Protein AF-A0A2G6CU91-F1 (afdb_monomer_lite)

Secondary structure (DSSP, 8-state):
---HHHHHHHHHHHHTS--SEEEEETTEEEEE--TT-TTSPPEEEEEETTEEEE-HHHHHHHEEE-TTS-EEES---STTGGGGTTEEE-TT--EEE----

Foldseek 3Di:
DDDVVNVVVVVVVPVVADFPDWDDDDQKIKGHHDLVPQLDDIWIWGQDPVGIDTPVVVCVQFWDADPVSGIFGPDDPDPHCVVAPQWDADPNRRIDGPPPD

Structure (mmCIF, N/CA/C/O backbone):
data_AF-A0A2G6CU91-F1
#
_entry.id   AF-A0A2G6CU91-F1
#
loop_
_atom_site.group_PDB
_atom_site.id
_atom_site.type_symbol
_atom_site.label_atom_id
_atom_site.label_alt_id
_atom_site.label_comp_id
_atom_site.label_asym_id
_atom_site.label_entity_id
_atom_site.label_seq_id
_atom_site.pdbx_PDB_ins_code
_atom_site.Cartn_x
_atom_site.Cartn_y
_atom_site.Cartn_z
_atom_site.occupancy
_atom_site.B_iso_or_equiv
_atom_site.auth_seq_id
_atom_site.auth_comp_id
_atom_site.auth_asym_id
_atom_site.auth_atom_id
_atom_site.pdbx_PDB_model_num
ATOM 1 N N . VAL A 1 1 ? 0.682 -2.119 20.650 1.00 52.12 1 VAL A N 1
ATOM 2 C CA . VAL A 1 1 ? -0.183 -0.920 20.686 1.00 52.12 1 VAL A CA 1
ATOM 3 C C . VAL A 1 1 ? 0.416 0.073 19.716 1.00 52.12 1 VAL A C 1
ATOM 5 O O . VAL A 1 1 ? 1.605 0.334 19.832 1.00 52.12 1 VAL A O 1
ATOM 8 N N . VAL A 1 2 ? -0.359 0.509 18.725 1.00 50.38 2 VAL A N 1
ATOM 9 C CA . VAL A 1 2 ? 0.021 1.611 17.831 1.00 50.38 2 VAL A CA 1
ATOM 10 C C . VAL A 1 2 ? -0.147 2.891 18.634 1.00 50.38 2 VAL A C 1
ATOM 12 O O . VAL A 1 2 ? -1.190 3.064 19.261 1.00 50.38 2 VAL A O 1
ATOM 15 N N . THR A 1 3 ? 0.875 3.735 18.683 1.00 67.88 3 THR A N 1
ATOM 16 C CA . THR A 1 3 ? 0.797 5.019 19.390 1.00 67.88 3 THR A CA 1
ATOM 17 C C . THR A 1 3 ? 0.411 6.134 18.424 1.00 67.88 3 THR A C 1
ATOM 19 O O . THR A 1 3 ? 0.745 6.069 17.241 1.00 67.88 3 THR A O 1
ATOM 22 N N . ASP A 1 4 ? -0.237 7.184 18.925 1.00 70.56 4 ASP A N 1
ATOM 23 C CA . ASP A 1 4 ? -0.605 8.367 18.129 1.00 70.56 4 ASP A CA 1
ATOM 24 C C . ASP A 1 4 ? 0.615 8.957 17.393 1.00 70.56 4 ASP A C 1
ATOM 26 O O . ASP A 1 4 ? 0.537 9.344 16.233 1.00 70.56 4 ASP A O 1
ATOM 30 N N . ALA A 1 5 ? 1.801 8.888 18.009 1.00 63.62 5 ALA A N 1
ATOM 31 C CA . ALA A 1 5 ? 3.062 9.307 17.396 1.00 63.62 5 ALA A CA 1
ATOM 32 C C . ALA A 1 5 ? 3.478 8.471 16.165 1.00 63.62 5 ALA A C 1
ATOM 34 O O . ALA A 1 5 ? 4.148 8.987 15.269 1.00 63.62 5 ALA A O 1
ATOM 35 N N . GLN A 1 6 ? 3.115 7.182 16.102 1.00 61.72 6 GLN A N 1
ATOM 36 C CA . GLN A 1 6 ? 3.327 6.370 14.898 1.00 61.72 6 GLN A CA 1
ATOM 37 C C . GLN A 1 6 ? 2.360 6.783 13.785 1.00 61.72 6 GLN A C 1
ATOM 39 O O . GLN A 1 6 ? 2.774 6.834 12.630 1.00 61.72 6 GLN A O 1
ATOM 44 N N . GLN A 1 7 ? 1.115 7.139 14.123 1.00 64.81 7 GLN A N 1
ATOM 45 C CA . GLN A 1 7 ? 0.142 7.635 13.146 1.00 64.81 7 GLN A CA 1
ATOM 46 C C . GLN A 1 7 ? 0.525 9.012 12.587 1.00 64.81 7 GLN A C 1
ATOM 48 O O . GLN A 1 7 ? 0.477 9.197 11.374 1.00 64.81 7 GLN A O 1
ATOM 53 N N . ASP A 1 8 ? 0.982 9.942 13.429 1.00 67.81 8 ASP A N 1
ATOM 54 C CA . ASP A 1 8 ? 1.403 11.285 12.999 1.00 67.81 8 ASP A CA 1
ATOM 55 C C . ASP A 1 8 ? 2.614 11.257 12.058 1.00 67.81 8 ASP A C 1
ATOM 57 O O . ASP A 1 8 ? 2.693 12.028 11.098 1.00 67.81 8 ASP A O 1
ATOM 61 N N . ASN A 1 9 ? 3.572 10.361 12.305 1.00 64.88 9 ASN A N 1
ATOM 62 C CA . ASN A 1 9 ? 4.727 10.211 11.422 1.00 64.88 9 ASN A CA 1
ATOM 63 C C . ASN A 1 9 ? 4.326 9.664 10.045 1.00 64.88 9 ASN A C 1
ATOM 65 O O . ASN A 1 9 ? 4.837 10.145 9.034 1.00 64.88 9 ASN A O 1
ATOM 69 N N . GLU A 1 10 ? 3.385 8.718 9.992 1.00 62.72 10 GLU A N 1
ATOM 70 C CA . GLU A 1 10 ? 2.861 8.202 8.723 1.00 62.72 10 GLU A CA 1
ATOM 71 C C . GLU A 1 10 ? 2.013 9.247 7.993 1.00 62.72 10 GLU A C 1
ATOM 73 O O . GLU A 1 10 ? 2.143 9.397 6.778 1.00 62.72 10 GLU A O 1
ATOM 78 N N . LEU A 1 11 ? 1.222 10.044 8.722 1.00 64.38 11 LEU A N 1
ATOM 79 C CA . LEU A 1 11 ? 0.468 11.162 8.153 1.00 64.38 11 LEU A CA 1
ATOM 80 C C . LEU A 1 11 ? 1.402 12.185 7.494 1.00 64.38 11 LEU A C 1
ATOM 82 O O . LEU A 1 11 ? 1.173 12.575 6.352 1.00 64.38 11 LEU A O 1
ATOM 86 N N . ARG A 1 12 ? 2.510 12.547 8.153 1.00 61.41 12 ARG A N 1
ATOM 87 C CA . ARG A 1 12 ? 3.532 13.432 7.567 1.00 61.41 12 ARG A CA 1
ATOM 88 C C . ARG A 1 12 ? 4.183 12.843 6.319 1.00 61.41 12 ARG A C 1
ATOM 90 O O . ARG A 1 12 ? 4.567 13.590 5.422 1.00 61.41 12 ARG A O 1
ATOM 97 N N . ASP A 1 13 ? 4.358 11.528 6.249 1.00 62.47 13 ASP A N 1
ATOM 98 C CA . ASP A 1 13 ? 4.921 10.874 5.064 1.00 62.47 13 ASP A CA 1
ATOM 99 C C . ASP A 1 13 ? 3.914 10.776 3.909 1.00 62.47 13 ASP A C 1
ATOM 101 O O . ASP A 1 13 ? 4.322 10.895 2.746 1.00 62.47 13 ASP A O 1
ATOM 105 N N . ILE A 1 14 ? 2.616 10.675 4.221 1.00 60.84 14 ILE A N 1
ATOM 106 C CA . ILE A 1 14 ? 1.525 10.866 3.257 1.00 60.84 14 ILE A CA 1
ATOM 107 C C . ILE A 1 14 ? 1.527 12.297 2.726 1.00 60.84 14 ILE A C 1
ATOM 109 O O . ILE A 1 14 ? 1.558 12.483 1.516 1.00 60.84 14 ILE A O 1
ATOM 113 N N . GLU A 1 15 ? 1.572 13.310 3.591 1.00 61.94 15 GLU A N 1
ATOM 114 C CA . GLU A 1 15 ? 1.562 14.722 3.178 1.00 61.94 15 GLU A CA 1
ATOM 115 C C . GLU A 1 15 ? 2.756 15.103 2.288 1.00 61.94 15 GLU A C 1
ATOM 117 O O . GLU A 1 15 ? 2.661 16.002 1.454 1.00 61.94 15 GLU A O 1
ATOM 122 N N . LYS A 1 16 ? 3.887 14.398 2.412 1.00 65.94 16 LYS A N 1
ATOM 123 C CA . LYS A 1 16 ? 5.074 14.628 1.575 1.00 65.94 16 LYS A CA 1
ATOM 124 C C . LYS A 1 16 ? 4.933 14.113 0.142 1.00 65.94 16 LYS A C 1
ATOM 126 O O . LYS A 1 16 ? 5.857 14.341 -0.640 1.00 65.94 16 LYS A O 1
ATOM 131 N N . GLY A 1 17 ? 3.905 13.339 -0.203 1.00 68.19 17 GLY A N 1
ATOM 132 C CA . GLY A 1 17 ? 3.753 12.723 -1.526 1.00 68.19 17 GLY A CA 1
ATOM 133 C C . GLY A 1 17 ? 2.325 12.799 -2.042 1.00 68.19 17 GLY A C 1
ATOM 134 O O . GLY A 1 17 ? 1.381 12.807 -1.270 1.00 68.19 17 GLY A O 1
ATOM 135 N N . VAL A 1 18 ? 2.145 12.826 -3.361 1.00 80.50 18 VAL A N 1
ATOM 136 C CA . VAL A 1 18 ? 0.803 12.754 -3.954 1.00 80.50 18 VAL A CA 1
ATOM 137 C C . VAL A 1 18 ? 0.482 11.282 -4.224 1.00 80.50 18 VAL A C 1
ATOM 139 O O . VAL A 1 18 ? 1.189 10.657 -5.022 1.00 80.50 18 VAL A O 1
ATOM 142 N N . PRO A 1 19 ? -0.538 10.690 -3.573 1.00 88.00 19 PRO A N 1
ATOM 143 C CA . PRO A 1 19 ? -0.962 9.335 -3.897 1.00 88.00 19 PRO A CA 1
ATOM 144 C C . PRO A 1 19 ? -1.358 9.229 -5.371 1.00 88.00 19 PRO A C 1
ATOM 146 O O . PRO A 1 19 ? -2.059 10.091 -5.895 1.00 88.00 19 PRO A O 1
ATOM 149 N N . GLU A 1 20 ? -0.947 8.151 -6.040 1.00 89.56 20 GLU A N 1
ATOM 150 C CA . GLU A 1 20 ? -1.401 7.870 -7.407 1.00 89.56 20 GLU A CA 1
ATOM 151 C C . GLU A 1 20 ? -2.849 7.376 -7.385 1.00 89.56 20 GLU A C 1
ATOM 153 O O . GLU A 1 20 ? -3.657 7.784 -8.218 1.00 89.56 20 GLU A O 1
ATOM 158 N N . LYS A 1 21 ? -3.186 6.500 -6.428 1.00 92.25 21 LYS A N 1
ATOM 159 C CA . LYS A 1 21 ? -4.551 6.004 -6.228 1.00 92.25 21 LYS A CA 1
ATOM 160 C C . LYS A 1 21 ? -4.863 5.762 -4.755 1.00 92.25 21 LYS A C 1
ATOM 162 O O . LYS A 1 21 ? -4.016 5.289 -3.996 1.00 92.25 21 LYS A O 1
ATOM 167 N N . ILE A 1 22 ? -6.122 6.017 -4.408 1.00 94.62 22 ILE A N 1
ATOM 168 C CA . ILE A 1 22 ? -6.774 5.565 -3.178 1.00 94.62 22 ILE A CA 1
ATOM 169 C C . ILE A 1 22 ? -7.893 4.621 -3.610 1.00 94.62 22 ILE A C 1
ATOM 171 O O . ILE A 1 22 ? -8.765 5.014 -4.383 1.00 94.62 22 ILE A O 1
ATOM 175 N N . ILE A 1 23 ? -7.837 3.367 -3.172 1.00 96.69 23 ILE A N 1
ATOM 176 C CA . ILE A 1 23 ? -8.760 2.311 -3.601 1.00 96.69 23 ILE A CA 1
ATOM 177 C C . ILE A 1 23 ? -9.420 1.748 -2.350 1.00 96.69 23 ILE A C 1
ATOM 179 O O . ILE A 1 23 ? -8.719 1.379 -1.411 1.00 96.69 23 ILE A O 1
ATOM 183 N N . ILE A 1 24 ? -10.750 1.695 -2.334 1.00 97.00 24 ILE A N 1
ATOM 184 C CA . ILE A 1 24 ? -11.548 1.230 -1.195 1.00 97.00 24 ILE A CA 1
ATOM 185 C C . ILE A 1 24 ? -12.356 0.010 -1.632 1.00 97.00 24 ILE A C 1
ATOM 187 O O . ILE A 1 24 ? -13.044 0.062 -2.649 1.00 97.00 24 ILE A O 1
ATOM 191 N N . GLU A 1 25 ? -12.297 -1.061 -0.845 1.00 96.75 25 GLU A N 1
ATOM 192 C CA . GLU A 1 25 ? -13.102 -2.268 -1.021 1.00 96.75 25 GLU A CA 1
ATOM 193 C C . GLU A 1 25 ? -13.669 -2.705 0.337 1.00 96.75 25 GLU A C 1
ATOM 195 O O . GLU A 1 25 ? -12.949 -3.158 1.230 1.00 96.75 25 GLU A O 1
ATOM 200 N N . GLY A 1 26 ? -14.981 -2.519 0.513 1.00 95.06 26 GLY A N 1
ATOM 201 C CA . GLY A 1 26 ? -15.669 -2.788 1.777 1.00 95.06 26 GLY A CA 1
ATOM 202 C C . GLY A 1 26 ? -15.079 -1.983 2.939 1.00 95.06 26 GLY A C 1
ATOM 203 O O . GLY A 1 26 ? -15.104 -0.753 2.941 1.00 95.06 26 GLY A O 1
ATOM 204 N N . GLU A 1 27 ? -14.546 -2.689 3.933 1.00 96.44 27 GLU A N 1
ATOM 205 C CA . GLU A 1 27 ? -13.924 -2.106 5.129 1.00 96.44 27 GLU A CA 1
ATOM 206 C C . GLU A 1 27 ? -12.401 -1.956 5.008 1.00 96.44 27 GLU A C 1
ATOM 208 O O . GLU A 1 27 ? -11.723 -1.757 6.013 1.00 96.44 27 GLU A O 1
ATOM 213 N N . ARG A 1 28 ? -11.836 -2.067 3.801 1.00 97.75 28 ARG A N 1
ATOM 214 C CA . ARG A 1 28 ? -10.393 -1.952 3.557 1.00 97.75 28 ARG A CA 1
ATOM 215 C C . ARG A 1 28 ? -10.091 -0.878 2.528 1.00 97.75 28 ARG A C 1
ATOM 217 O O . ARG A 1 28 ? -10.857 -0.667 1.592 1.00 97.75 28 ARG A O 1
ATOM 224 N N . ALA A 1 29 ? -8.946 -0.227 2.681 1.00 97.69 29 ALA A N 1
ATOM 225 C CA . ALA A 1 29 ? -8.442 0.731 1.716 1.00 97.69 29 ALA A CA 1
ATOM 226 C C . ALA A 1 29 ? -6.936 0.581 1.499 1.00 97.69 29 ALA A C 1
ATOM 228 O O . ALA A 1 29 ? -6.192 0.165 2.389 1.00 97.69 29 ALA A O 1
ATOM 229 N N . VAL A 1 30 ? -6.500 0.945 0.297 1.00 97.38 30 VAL A N 1
ATOM 230 C CA . VAL A 1 30 ? -5.096 1.029 -0.098 1.00 97.38 30 VAL A CA 1
ATOM 231 C C . VAL A 1 30 ? -4.831 2.430 -0.621 1.00 97.38 30 VAL A C 1
ATOM 233 O O . VAL A 1 30 ? -5.471 2.870 -1.577 1.00 97.38 30 VAL A O 1
ATOM 236 N N . ILE A 1 31 ? -3.857 3.111 -0.027 1.00 95.31 31 ILE A N 1
ATOM 237 C CA . ILE A 1 31 ? -3.266 4.330 -0.581 1.00 95.31 31 ILE A CA 1
ATOM 238 C C . ILE A 1 31 ? -1.939 3.916 -1.196 1.00 95.31 31 ILE A C 1
ATOM 240 O O . ILE A 1 31 ? -1.069 3.399 -0.496 1.00 95.31 31 ILE A O 1
ATOM 244 N N . ARG A 1 32 ? -1.762 4.120 -2.500 1.00 94.19 32 ARG A N 1
ATOM 245 C CA . ARG A 1 32 ? -0.506 3.782 -3.176 1.00 94.19 32 ARG A CA 1
ATOM 246 C C . ARG A 1 32 ? 0.024 4.930 -4.016 1.00 94.19 32 ARG A C 1
ATOM 248 O O . ARG A 1 32 ? -0.730 5.681 -4.633 1.00 94.19 32 ARG A O 1
ATOM 255 N N . TYR A 1 33 ? 1.344 5.023 -4.048 1.00 93.06 33 TYR A N 1
ATOM 256 C CA . TYR A 1 33 ? 2.100 5.993 -4.833 1.00 93.06 33 TYR A CA 1
ATOM 257 C C . TYR A 1 33 ? 2.393 5.450 -6.224 1.00 93.06 33 TYR A C 1
ATOM 259 O O . TYR A 1 33 ? 2.114 4.284 -6.517 1.00 93.06 33 TYR A O 1
ATOM 267 N N . SER A 1 34 ? 2.955 6.291 -7.092 1.00 91.75 34 SER A N 1
ATOM 268 C CA . SER A 1 34 ? 3.293 5.842 -8.436 1.00 91.75 34 SER A CA 1
ATOM 269 C C . SER A 1 34 ? 4.286 4.687 -8.394 1.00 91.75 34 SER A C 1
ATOM 271 O O . SER A 1 34 ? 5.241 4.695 -7.620 1.00 91.75 34 SER A O 1
ATOM 273 N N . VAL A 1 35 ? 4.124 3.716 -9.293 1.00 91.50 35 VAL A N 1
ATOM 274 C CA . VAL A 1 35 ? 5.051 2.577 -9.419 1.00 91.50 35 VAL A CA 1
ATOM 275 C C . VAL A 1 35 ? 6.496 3.003 -9.725 1.00 91.50 35 VAL A C 1
ATOM 277 O O . VAL A 1 35 ? 7.446 2.243 -9.510 1.00 91.50 35 VAL A O 1
ATOM 280 N N . LYS A 1 36 ? 6.670 4.232 -10.232 1.00 89.56 36 LYS A N 1
ATOM 281 C CA . LYS A 1 36 ? 7.969 4.875 -10.463 1.00 89.56 36 LYS A CA 1
ATOM 282 C C . LYS A 1 36 ? 8.633 5.321 -9.150 1.00 89.56 36 LYS A C 1
ATOM 284 O O . LYS A 1 36 ? 9.858 5.304 -9.053 1.00 89.56 36 LYS A O 1
ATOM 289 N N . GLU A 1 37 ? 7.847 5.632 -8.121 1.00 87.94 37 GLU A N 1
ATOM 290 C CA . GLU A 1 37 ? 8.288 6.090 -6.799 1.00 87.94 37 GLU A CA 1
ATOM 291 C C . GLU A 1 37 ? 8.403 4.929 -5.805 1.00 87.94 37 GLU A C 1
ATOM 293 O O . GLU A 1 37 ? 7.728 4.851 -4.781 1.00 87.94 37 GLU A O 1
ATOM 298 N N . ARG A 1 38 ? 9.322 4.003 -6.087 1.00 90.19 38 ARG A N 1
ATOM 299 C CA . ARG A 1 38 ? 9.520 2.803 -5.252 1.00 90.19 38 ARG A CA 1
ATOM 300 C C . ARG A 1 38 ? 10.072 3.078 -3.852 1.00 90.19 38 ARG A C 1
ATOM 302 O O . ARG A 1 38 ? 10.265 2.131 -3.102 1.00 90.19 38 ARG A O 1
ATOM 309 N N . THR A 1 39 ? 10.361 4.327 -3.501 1.00 91.00 39 THR A N 1
ATOM 310 C CA . THR A 1 39 ? 10.778 4.722 -2.149 1.00 91.00 39 THR A CA 1
ATOM 311 C C . THR A 1 39 ? 9.603 4.953 -1.204 1.00 91.00 39 THR A C 1
ATOM 313 O O . THR A 1 39 ? 9.815 5.011 0.003 1.00 91.00 39 THR A O 1
ATOM 316 N N . ARG A 1 40 ? 8.373 5.041 -1.728 1.00 90.75 40 ARG A N 1
ATOM 317 C CA . ARG A 1 40 ? 7.153 5.222 -0.937 1.00 90.75 40 ARG A CA 1
ATOM 318 C C . ARG A 1 40 ? 6.312 3.956 -0.969 1.00 90.75 40 ARG A C 1
ATOM 320 O O . ARG A 1 40 ? 5.732 3.614 -2.002 1.00 90.75 40 ARG A O 1
ATOM 327 N N . ALA A 1 41 ? 6.289 3.246 0.152 1.00 94.19 41 ALA A N 1
ATOM 328 C CA . ALA A 1 41 ? 5.440 2.078 0.329 1.00 94.19 41 ALA A CA 1
ATOM 329 C C . ALA A 1 41 ? 3.949 2.462 0.299 1.00 94.19 41 ALA A C 1
ATOM 331 O O . ALA A 1 41 ? 3.602 3.604 0.609 1.00 94.19 41 ALA A O 1
ATOM 332 N N . PRO A 1 42 ? 3.058 1.538 -0.091 1.00 95.69 42 PRO A N 1
ATOM 333 C CA . PRO A 1 42 ? 1.626 1.748 0.056 1.00 95.69 42 PRO A CA 1
ATOM 334 C C . PRO A 1 42 ? 1.211 1.707 1.533 1.00 95.69 42 PRO A C 1
ATOM 336 O O . PRO A 1 42 ? 1.817 0.995 2.333 1.00 95.69 42 PRO A O 1
ATOM 339 N N . PHE A 1 43 ? 0.130 2.410 1.861 1.00 95.81 43 PHE A N 1
ATOM 340 C CA . PHE A 1 43 ? -0.534 2.332 3.160 1.00 95.81 43 PHE A CA 1
ATOM 341 C C . PHE A 1 43 ? -1.776 1.456 3.067 1.00 95.81 43 PHE A C 1
ATOM 343 O O . PHE A 1 43 ? -2.559 1.567 2.117 1.00 95.81 43 PHE A O 1
ATOM 350 N N . PHE A 1 44 ? -1.962 0.607 4.072 1.00 97.44 44 PHE A N 1
ATOM 351 C CA . PHE A 1 44 ? -3.148 -0.227 4.224 1.00 97.44 44 PHE A CA 1
ATOM 352 C C . PHE A 1 44 ? -3.992 0.307 5.360 1.00 97.44 44 PHE A C 1
ATOM 354 O O . PHE A 1 44 ? -3.465 0.614 6.427 1.00 97.44 44 PHE A O 1
ATOM 361 N N . LEU A 1 45 ? -5.295 0.422 5.131 1.00 96.69 45 LEU A N 1
ATOM 362 C CA . LEU A 1 45 ? -6.225 0.915 6.130 1.00 96.69 45 LEU A CA 1
ATOM 363 C C . LEU A 1 45 ? -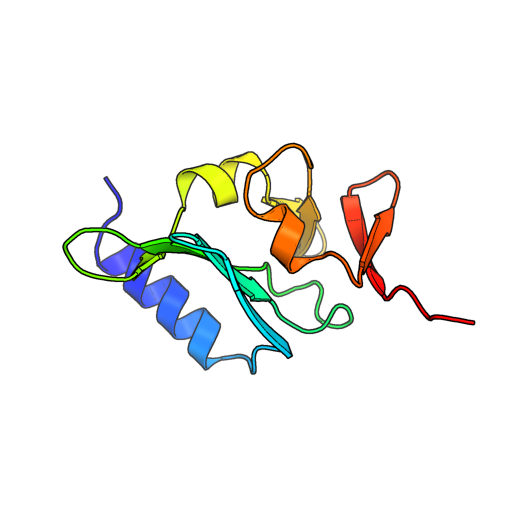7.399 -0.038 6.281 1.00 96.69 45 LEU A C 1
ATOM 365 O O . LEU A 1 45 ? -7.916 -0.565 5.297 1.00 96.69 45 LEU A O 1
ATOM 369 N N . GLN A 1 46 ? -7.861 -0.181 7.515 1.00 96.69 46 GLN A N 1
ATOM 370 C CA . GLN A 1 46 ? -9.093 -0.871 7.852 1.00 96.69 46 GLN A CA 1
ATOM 371 C C . GLN A 1 46 ? -10.067 0.113 8.501 1.00 96.69 46 GLN A C 1
ATOM 373 O O . GLN A 1 46 ? -9.680 0.956 9.314 1.00 96.69 46 GLN A O 1
ATOM 378 N N . LYS A 1 47 ? -11.344 0.013 8.140 1.00 95.81 47 LYS A N 1
ATOM 379 C CA . LYS A 1 47 ? -12.420 0.777 8.759 1.00 95.81 47 LYS A CA 1
ATOM 380 C C . LYS A 1 47 ? -12.792 0.119 10.087 1.00 95.81 47 LYS A C 1
ATOM 382 O O . LYS A 1 47 ? -13.208 -1.033 10.112 1.00 95.81 47 LYS A O 1
ATOM 387 N N . GLY A 1 48 ? -12.627 0.848 11.184 1.00 90.06 48 GLY A N 1
ATOM 388 C CA . GLY A 1 48 ? -13.113 0.467 12.508 1.00 90.06 48 GLY A CA 1
ATOM 389 C C . GLY A 1 48 ? -14.187 1.428 13.018 1.00 90.06 48 GLY A C 1
ATOM 390 O O . GLY A 1 48 ? -14.624 2.337 12.312 1.00 90.06 48 GLY A O 1
ATOM 391 N N . ALA A 1 49 ? -14.586 1.254 14.280 1.00 87.94 49 ALA A N 1
ATOM 392 C CA . ALA A 1 49 ? -15.618 2.079 14.918 1.00 87.94 49 ALA A CA 1
ATOM 393 C C . ALA A 1 49 ? -15.249 3.576 14.996 1.00 87.94 49 ALA A C 1
ATOM 395 O O . ALA A 1 49 ? -16.129 4.427 14.920 1.00 87.94 49 ALA A O 1
ATOM 396 N N . ALA A 1 50 ? -13.955 3.895 15.104 1.00 88.25 50 ALA A N 1
ATOM 397 C CA . ALA A 1 50 ? -13.436 5.264 15.157 1.00 88.25 50 ALA A CA 1
ATOM 398 C C . ALA A 1 50 ? -13.072 5.845 13.772 1.00 88.25 50 ALA A C 1
ATOM 400 O O . ALA A 1 50 ? -12.511 6.934 13.692 1.00 88.25 50 ALA A O 1
ATOM 401 N N . GLY A 1 51 ? -13.376 5.132 12.680 1.00 92.00 51 GLY A N 1
ATOM 402 C CA . GLY A 1 51 ? -13.007 5.519 11.318 1.00 92.00 51 GLY A CA 1
ATOM 403 C C . GLY A 1 51 ? -11.874 4.673 10.736 1.00 92.00 51 GLY A C 1
ATOM 404 O O . GLY A 1 51 ? -11.662 3.528 11.135 1.00 92.00 51 GLY A O 1
ATOM 405 N N . TRP A 1 52 ? -11.184 5.215 9.734 1.00 92.94 52 TRP A N 1
ATOM 406 C CA . TRP A 1 52 ? -10.073 4.533 9.070 1.00 92.94 52 TRP A CA 1
ATOM 407 C C . TRP A 1 52 ? -8.829 4.524 9.956 1.00 92.94 52 TRP A C 1
ATOM 409 O O . TRP A 1 52 ? -8.418 5.562 10.464 1.00 92.94 52 TRP A O 1
ATOM 419 N N . MET A 1 53 ? -8.212 3.356 10.106 1.00 93.25 53 MET A N 1
ATOM 420 C CA . MET A 1 53 ? -6.973 3.171 10.861 1.00 93.25 53 MET A CA 1
ATOM 421 C C . MET A 1 53 ? -5.967 2.402 10.013 1.00 93.25 53 MET A C 1
ATOM 423 O O . MET A 1 53 ? -6.358 1.510 9.262 1.00 93.25 53 MET A O 1
ATOM 427 N N . PHE A 1 54 ? -4.677 2.710 10.151 1.00 93.88 54 PHE A N 1
ATOM 428 C CA . PHE A 1 54 ? -3.622 1.952 9.483 1.00 93.88 54 PHE A CA 1
ATOM 429 C C . PHE A 1 54 ? -3.547 0.509 9.989 1.00 93.88 54 PHE A C 1
ATOM 431 O O . PHE A 1 54 ? -3.516 0.251 11.195 1.00 93.88 54 PHE A O 1
ATOM 438 N N . ASP A 1 55 ? -3.437 -0.432 9.058 1.00 95.25 55 ASP A N 1
ATOM 439 C CA . ASP A 1 55 ? -3.154 -1.835 9.335 1.00 95.25 55 ASP A CA 1
ATOM 440 C C . ASP A 1 55 ? -1.640 -2.076 9.340 1.00 95.25 55 ASP A C 1
ATOM 442 O O . ASP A 1 55 ? -1.055 -2.706 8.452 1.00 95.25 55 ASP A O 1
ATOM 446 N N . PHE A 1 56 ? -0.994 -1.549 10.381 1.00 92.38 56 PHE A N 1
ATOM 447 C CA . PHE A 1 56 ? 0.447 -1.687 10.593 1.00 92.38 56 PHE A CA 1
ATOM 448 C C . PHE A 1 56 ? 0.903 -3.139 10.674 1.00 92.38 56 PHE A C 1
ATOM 450 O O . PHE A 1 56 ? 2.030 -3.451 10.291 1.00 92.38 56 PHE A O 1
ATOM 457 N N . LYS A 1 57 ? 0.039 -4.026 11.181 1.00 94.81 57 LYS A N 1
ATOM 458 C CA . LYS A 1 57 ? 0.348 -5.448 11.294 1.00 94.81 57 LYS A CA 1
ATOM 459 C C . LYS A 1 57 ? 0.576 -6.030 9.904 1.00 94.81 57 LYS A C 1
ATOM 461 O O . LYS A 1 57 ? 1.665 -6.534 9.636 1.00 94.81 57 LYS A O 1
ATOM 466 N N . THR A 1 58 ? -0.403 -5.891 9.011 1.00 96.62 58 THR A N 1
ATOM 467 C CA . THR A 1 58 ? -0.269 -6.409 7.648 1.00 96.62 58 THR A CA 1
ATOM 468 C C . THR A 1 58 ? 0.864 -5.701 6.906 1.00 96.62 58 THR A C 1
ATOM 470 O O . THR A 1 58 ? 1.659 -6.358 6.238 1.00 96.62 58 THR A O 1
ATOM 473 N N . MET A 1 59 ? 1.007 -4.379 7.056 1.00 96.56 59 MET A N 1
ATOM 474 C CA . MET A 1 59 ? 2.111 -3.638 6.433 1.00 96.56 59 MET A CA 1
ATOM 475 C C . MET A 1 59 ? 3.486 -4.182 6.855 1.00 96.56 59 MET A C 1
ATOM 477 O O . MET A 1 59 ? 4.316 -4.448 5.990 1.00 96.56 59 MET A O 1
ATOM 481 N N . ALA A 1 60 ? 3.725 -4.414 8.149 1.00 95.25 60 ALA A N 1
ATOM 482 C CA . ALA A 1 60 ? 4.998 -4.939 8.654 1.00 95.25 60 ALA A CA 1
ATOM 483 C C . ALA A 1 60 ? 5.265 -6.400 8.248 1.00 95.25 60 ALA A C 1
ATOM 485 O O . ALA A 1 60 ? 6.423 -6.816 8.124 1.00 95.25 60 ALA A O 1
ATOM 486 N N . GLU A 1 61 ? 4.204 -7.184 8.052 1.00 96.88 61 GLU A N 1
ATOM 487 C CA . GLU A 1 61 ? 4.287 -8.574 7.607 1.00 96.88 61 GLU A CA 1
ATOM 488 C C . GLU A 1 61 ? 4.634 -8.685 6.120 1.00 96.88 61 GLU A C 1
ATOM 490 O O . GLU A 1 61 ? 5.414 -9.564 5.751 1.00 96.88 61 GLU A O 1
ATOM 495 N N . VAL A 1 62 ? 4.085 -7.809 5.268 1.00 97.94 62 VAL A N 1
ATOM 496 C CA . VAL A 1 62 ? 4.176 -7.974 3.808 1.00 97.94 62 VAL A CA 1
ATOM 497 C C . VAL A 1 62 ? 5.107 -6.989 3.114 1.00 97.94 62 VAL A C 1
ATOM 499 O O . VAL A 1 62 ? 5.627 -7.321 2.052 1.00 97.94 62 VAL A O 1
ATOM 502 N N . ILE A 1 63 ? 5.351 -5.805 3.680 1.00 97.25 63 ILE A N 1
ATOM 503 C CA . ILE A 1 63 ? 6.158 -4.750 3.055 1.00 97.25 63 ILE A CA 1
ATOM 504 C C . ILE A 1 63 ? 7.554 -4.732 3.668 1.00 97.25 63 ILE A C 1
ATOM 506 O O . ILE A 1 63 ? 7.733 -4.622 4.881 1.00 97.25 63 ILE A O 1
ATOM 510 N N . ARG A 1 64 ? 8.577 -4.780 2.811 1.00 96.94 64 ARG A N 1
ATOM 511 C CA . ARG A 1 64 ? 9.978 -4.649 3.224 1.00 96.94 64 ARG A CA 1
ATOM 512 C C . ARG A 1 64 ? 10.705 -3.622 2.376 1.00 96.94 64 ARG A C 1
ATOM 514 O O . ARG A 1 64 ? 10.496 -3.533 1.168 1.00 96.94 64 ARG A O 1
ATOM 521 N N . MET A 1 65 ? 11.623 -2.899 3.006 1.00 95.56 65 MET A N 1
ATOM 522 C CA . MET A 1 65 ? 12.560 -2.005 2.328 1.00 95.56 65 MET A CA 1
ATOM 523 C C . MET A 1 65 ? 13.868 -2.747 2.063 1.00 95.56 65 MET A C 1
ATOM 525 O O . MET A 1 65 ? 14.378 -3.449 2.933 1.00 95.56 65 MET A O 1
ATOM 529 N N . ASN A 1 66 ? 14.418 -2.610 0.858 1.00 94.75 66 ASN A N 1
ATOM 530 C CA . ASN A 1 66 ? 15.753 -3.122 0.550 1.00 94.75 66 ASN A CA 1
ATOM 531 C C . ASN A 1 66 ? 16.860 -2.108 0.916 1.00 94.75 66 ASN A C 1
ATOM 533 O O . ASN A 1 66 ? 16.584 -0.984 1.326 1.00 94.75 66 ASN A O 1
ATOM 537 N N . HIS A 1 67 ? 18.124 -2.467 0.660 1.00 93.31 67 HIS A N 1
ATOM 538 C CA . HIS A 1 67 ? 19.298 -1.608 0.900 1.00 93.31 67 HIS A CA 1
ATOM 539 C C . HIS A 1 67 ? 19.321 -0.286 0.101 1.00 93.31 67 HIS A C 1
ATOM 541 O O . HIS A 1 67 ? 20.172 0.560 0.346 1.00 93.31 67 HIS A O 1
ATOM 547 N N . ARG A 1 68 ? 18.424 -0.104 -0.879 1.00 92.94 68 ARG A N 1
ATOM 548 C CA . ARG A 1 68 ? 18.258 1.137 -1.659 1.00 92.94 68 ARG A CA 1
ATOM 549 C C . ARG A 1 68 ? 16.997 1.905 -1.258 1.00 92.94 68 ARG A C 1
ATOM 551 O O . ARG A 1 68 ? 16.524 2.719 -2.049 1.00 92.94 68 ARG A O 1
ATOM 558 N N . ASN A 1 69 ? 16.418 1.594 -0.096 1.00 93.19 69 ASN A N 1
ATOM 559 C CA . ASN A 1 69 ? 15.133 2.114 0.369 1.00 93.19 69 ASN A CA 1
ATOM 560 C C . ASN A 1 69 ? 14.016 1.944 -0.666 1.00 93.19 69 ASN A C 1
ATOM 562 O O . ASN A 1 69 ? 13.176 2.822 -0.822 1.00 93.19 69 ASN A O 1
ATOM 566 N N . LYS A 1 70 ? 14.013 0.828 -1.404 1.00 95.69 70 LYS A N 1
ATOM 567 C CA . LYS A 1 70 ? 12.915 0.475 -2.305 1.00 95.69 70 LYS A CA 1
ATOM 568 C C . LYS A 1 70 ? 12.042 -0.584 -1.663 1.00 95.69 70 LYS A C 1
ATOM 570 O O . LYS A 1 70 ? 12.561 -1.623 -1.240 1.00 95.69 70 LYS A O 1
ATOM 575 N N . TRP A 1 71 ? 10.742 -0.329 -1.624 1.00 96.69 71 TRP A N 1
ATOM 576 C CA . TRP A 1 71 ? 9.794 -1.282 -1.077 1.00 96.69 71 TRP A CA 1
ATOM 577 C C . TRP A 1 71 ? 9.541 -2.437 -2.050 1.00 96.69 71 TRP A C 1
ATOM 579 O O . TRP A 1 71 ? 9.624 -2.285 -3.273 1.00 96.69 71 TRP A O 1
ATOM 589 N N . HIS A 1 72 ? 9.243 -3.599 -1.486 1.00 97.56 72 HIS A N 1
ATOM 590 C CA . HIS A 1 72 ? 8.774 -4.788 -2.189 1.00 97.56 72 HIS A CA 1
ATOM 591 C C . HIS A 1 72 ? 7.842 -5.585 -1.277 1.00 97.56 72 HIS A C 1
ATOM 593 O O . HIS A 1 72 ? 7.905 -5.447 -0.051 1.00 97.56 72 HIS A O 1
ATOM 599 N N . PHE A 1 73 ? 6.997 -6.424 -1.877 1.00 97.81 73 PHE A N 1
ATOM 600 C CA . PHE A 1 73 ? 6.214 -7.402 -1.133 1.00 97.81 73 PHE A CA 1
ATOM 601 C C . PHE A 1 73 ? 7.026 -8.674 -0.886 1.00 97.81 73 PHE A C 1
ATOM 603 O O . PHE A 1 73 ? 7.393 -9.361 -1.837 1.00 97.81 73 PHE A O 1
ATOM 610 N N . CYS A 1 74 ? 7.283 -9.020 0.377 1.00 96.75 74 CYS A N 1
ATOM 611 C CA . CYS A 1 74 ? 7.910 -10.303 0.719 1.00 96.75 74 CYS A CA 1
ATOM 612 C C . CYS A 1 74 ? 6.912 -11.471 0.699 1.00 96.75 74 CYS A C 1
ATOM 614 O O . CYS A 1 74 ? 7.312 -12.614 0.497 1.00 96.75 74 CYS A O 1
ATOM 616 N N . GLN A 1 75 ? 5.617 -11.184 0.843 1.00 94.94 75 GLN A N 1
ATOM 617 C CA . GLN A 1 75 ? 4.516 -12.121 0.625 1.00 94.94 75 GLN A CA 1
ATOM 618 C C . GLN A 1 75 ? 3.339 -11.387 -0.022 1.00 94.94 75 GLN A C 1
ATOM 620 O O . GLN A 1 75 ? 3.177 -10.188 0.177 1.00 94.94 75 GLN A O 1
ATOM 625 N N . ARG A 1 76 ? 2.545 -12.095 -0.831 1.00 93.00 76 ARG A N 1
ATOM 626 C CA . ARG A 1 76 ? 1.450 -11.509 -1.634 1.00 93.00 76 ARG A CA 1
ATOM 627 C C . ARG A 1 76 ? 0.071 -12.055 -1.279 1.00 93.00 76 ARG A C 1
ATOM 629 O O . ARG A 1 76 ? -0.919 -11.602 -1.835 1.00 93.00 76 ARG A O 1
ATOM 636 N N . ASP A 1 77 ? 0.004 -13.031 -0.382 1.00 94.19 77 ASP A N 1
ATOM 637 C CA . ASP A 1 77 ? -1.265 -13.543 0.121 1.00 94.19 77 ASP A CA 1
ATOM 638 C C . ASP A 1 77 ? -1.737 -12.648 1.272 1.00 94.19 77 ASP A C 1
ATOM 640 O O . ASP A 1 77 ? -1.359 -12.836 2.427 1.00 94.19 77 ASP A O 1
ATOM 644 N N . HIS A 1 78 ? -2.446 -11.571 0.929 1.00 94.94 78 HIS A N 1
ATOM 645 C CA . HIS A 1 78 ? -3.024 -10.642 1.896 1.00 94.94 78 HIS A CA 1
ATOM 646 C C . HIS A 1 78 ? -4.240 -9.909 1.323 1.00 94.94 78 HIS A C 1
ATOM 648 O O . HIS A 1 78 ? -4.362 -9.671 0.120 1.00 94.94 78 HIS A O 1
ATOM 654 N N . HIS A 1 79 ? -5.121 -9.457 2.215 1.00 96.38 79 HIS A N 1
ATOM 655 C CA . HIS A 1 79 ? -6.423 -8.871 1.876 1.00 96.38 79 HIS A CA 1
ATOM 656 C C . HIS A 1 79 ? -6.379 -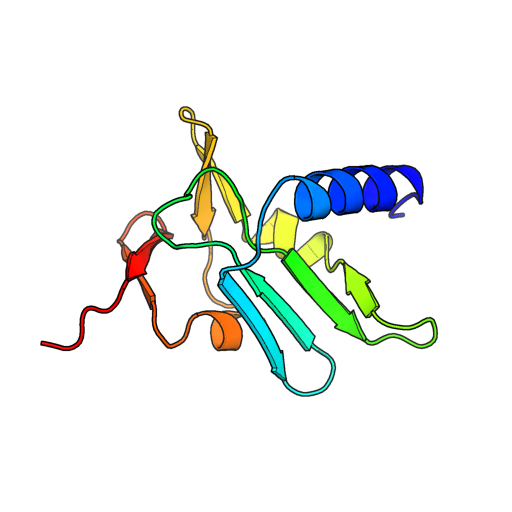7.525 1.132 1.00 96.38 79 HIS A C 1
ATOM 658 O O . HIS A 1 79 ? -7.429 -6.990 0.803 1.00 96.38 79 HIS A O 1
ATOM 664 N N . TYR A 1 80 ? -5.194 -6.961 0.886 1.00 98.00 80 TYR A N 1
ATOM 665 C CA . TYR A 1 80 ? -5.013 -5.654 0.235 1.00 98.00 80 TYR 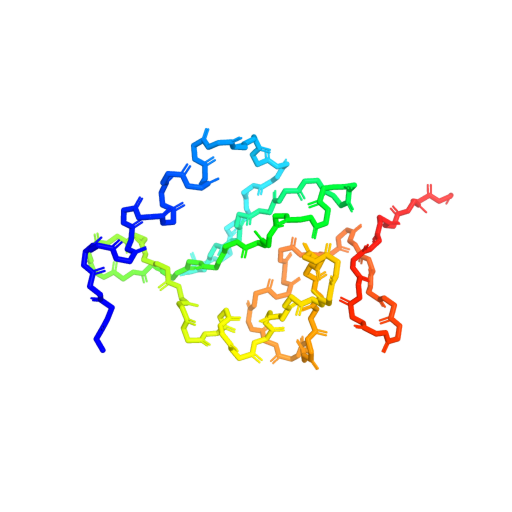A CA 1
ATOM 666 C C . TYR A 1 80 ? -4.568 -5.753 -1.229 1.00 98.00 80 TYR A C 1
ATOM 668 O O . TYR A 1 80 ? -4.336 -4.731 -1.875 1.00 98.00 80 TYR A O 1
ATOM 676 N N . MET A 1 81 ? -4.455 -6.966 -1.785 1.00 96.88 81 MET A N 1
ATOM 677 C CA . MET A 1 81 ? -4.026 -7.148 -3.177 1.00 96.88 81 MET A CA 1
ATOM 678 C C . MET A 1 81 ? -4.981 -6.533 -4.210 1.00 96.88 81 MET A C 1
ATOM 680 O O . MET A 1 81 ? -4.522 -6.164 -5.291 1.00 96.88 81 MET A O 1
ATOM 684 N N . PHE A 1 82 ? -6.257 -6.315 -3.861 1.00 96.38 82 PHE A N 1
A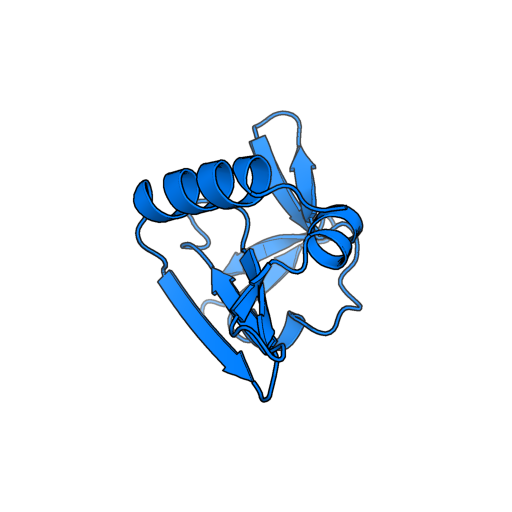TOM 685 C CA . PHE A 1 82 ? -7.224 -5.601 -4.707 1.00 96.38 82 PHE A CA 1
ATOM 686 C C . PHE A 1 82 ? -6.728 -4.206 -5.130 1.00 96.38 82 PHE A C 1
ATOM 688 O O . PHE A 1 82 ? -7.036 -3.734 -6.224 1.00 96.38 82 PHE A O 1
ATOM 695 N N . GLY A 1 83 ? -5.898 -3.561 -4.299 1.00 95.69 83 GLY A N 1
ATOM 6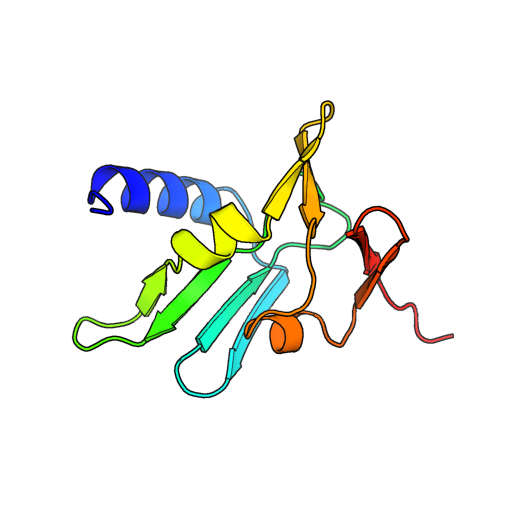96 C CA . GLY A 1 83 ? -5.316 -2.251 -4.582 1.00 95.69 83 GLY A CA 1
ATOM 697 C C . GLY A 1 83 ? -4.273 -2.247 -5.706 1.00 95.69 83 GLY A C 1
ATOM 698 O O . GLY A 1 83 ? -3.842 -1.176 -6.126 1.00 95.69 83 GLY A O 1
ATOM 699 N N . PHE A 1 84 ? -3.857 -3.414 -6.206 1.00 95.44 84 PHE A N 1
ATOM 700 C CA . PHE A 1 84 ? -2.731 -3.559 -7.136 1.00 95.44 84 PHE A CA 1
ATOM 701 C C . PHE A 1 84 ? -3.079 -4.345 -8.408 1.00 95.44 84 PHE A C 1
ATOM 703 O O . PHE A 1 84 ? -2.178 -4.827 -9.093 1.00 95.44 84 PHE A O 1
ATOM 710 N N . ASN A 1 85 ? -4.365 -4.473 -8.748 1.00 92.75 85 ASN A N 1
ATOM 711 C CA . ASN A 1 85 ? -4.830 -5.258 -9.902 1.00 92.75 85 ASN A CA 1
ATOM 712 C C . ASN A 1 85 ? -4.282 -4.770 -11.262 1.00 92.75 85 ASN A C 1
ATOM 714 O O . ASN A 1 85 ? -4.180 -5.546 -12.211 1.00 92.75 85 ASN A O 1
ATOM 718 N N . ASP A 1 86 ? -3.905 -3.496 -11.365 1.00 92.38 86 ASP A N 1
ATOM 719 C CA . ASP A 1 86 ? -3.280 -2.880 -12.542 1.00 92.38 86 ASP A CA 1
ATOM 720 C C . ASP A 1 86 ? -1.741 -2.943 -12.531 1.00 92.38 86 ASP A C 1
ATOM 722 O O . ASP A 1 86 ? -1.077 -2.437 -13.440 1.00 92.38 86 ASP A O 1
ATOM 726 N N . TRP A 1 87 ? -1.144 -3.577 -11.523 1.00 94.31 87 TRP A N 1
ATOM 727 C CA . TRP A 1 87 ? 0.293 -3.808 -11.421 1.00 94.31 87 TRP A CA 1
ATOM 728 C C . TRP A 1 87 ? 0.628 -5.296 -11.569 1.00 94.31 87 TRP A C 1
ATOM 730 O O . TRP A 1 87 ? -0.224 -6.184 -11.530 1.00 94.31 87 TRP A O 1
ATOM 740 N N . TYR A 1 88 ? 1.908 -5.584 -11.771 1.00 94.50 88 TYR A N 1
ATOM 741 C CA . TYR A 1 88 ? 2.462 -6.912 -11.544 1.00 94.50 88 TYR A CA 1
ATOM 742 C C . TYR A 1 88 ? 3.681 -6.806 -10.632 1.00 94.50 88 TYR A C 1
ATOM 744 O O . TYR A 1 88 ? 4.300 -5.748 -10.514 1.00 94.50 88 TYR A O 1
ATOM 752 N N . PHE A 1 89 ? 4.028 -7.916 -9.990 1.00 95.44 89 PHE A N 1
ATOM 753 C CA . PHE A 1 89 ? 5.173 -7.997 -9.093 1.00 95.44 89 PHE A CA 1
ATOM 754 C C . PHE A 1 89 ? 6.175 -8.995 -9.651 1.00 95.44 89 PHE A C 1
ATOM 756 O O . PHE A 1 89 ? 5.787 -10.097 -10.048 1.00 95.44 89 PHE A O 1
ATOM 763 N N . ASP A 1 90 ? 7.448 -8.603 -9.712 1.00 94.94 90 ASP A N 1
ATOM 764 C CA . ASP A 1 90 ? 8.506 -9.508 -10.160 1.00 94.94 90 ASP A CA 1
ATOM 765 C C . ASP A 1 90 ? 8.809 -10.600 -9.119 1.00 94.94 90 ASP A C 1
ATOM 767 O O . ASP A 1 90 ? 8.208 -10.657 -8.044 1.00 94.94 90 ASP A O 1
ATOM 771 N N . LYS A 1 91 ? 9.754 -11.492 -9.435 1.00 95.06 91 LYS A N 1
ATOM 772 C CA . LYS A 1 91 ? 10.138 -12.609 -8.556 1.00 95.06 91 LYS A CA 1
ATOM 773 C C . LYS A 1 91 ? 10.648 -12.182 -7.173 1.00 95.06 91 LYS A C 1
ATOM 775 O O . LYS A 1 91 ? 10.643 -12.999 -6.263 1.00 95.06 91 LYS A O 1
ATOM 780 N N . ASN A 1 92 ? 11.095 -10.934 -7.025 1.00 95.62 92 ASN A N 1
ATOM 781 C CA . ASN A 1 92 ? 11.570 -10.373 -5.762 1.00 95.62 92 ASN A CA 1
ATOM 782 C C . ASN A 1 92 ? 10.494 -9.505 -5.082 1.00 95.62 92 ASN A C 1
ATOM 784 O O . ASN A 1 92 ? 10.783 -8.844 -4.089 1.00 95.62 92 ASN A O 1
ATOM 788 N N . GLY A 1 93 ? 9.279 -9.454 -5.636 1.00 95.56 93 GLY A N 1
ATOM 789 C CA . GLY A 1 93 ? 8.167 -8.693 -5.083 1.00 95.56 93 GLY A CA 1
ATOM 790 C C . GLY A 1 93 ? 8.194 -7.198 -5.389 1.00 95.56 93 GLY A C 1
ATOM 791 O O . GLY A 1 93 ? 7.431 -6.457 -4.770 1.00 95.56 93 GLY A O 1
ATOM 792 N N . PHE A 1 94 ? 9.043 -6.715 -6.308 1.00 96.69 94 PHE A N 1
ATOM 793 C CA . PHE A 1 94 ? 9.011 -5.297 -6.686 1.00 96.69 94 PHE A CA 1
ATOM 794 C C . PHE A 1 94 ? 7.837 -5.007 -7.628 1.00 96.69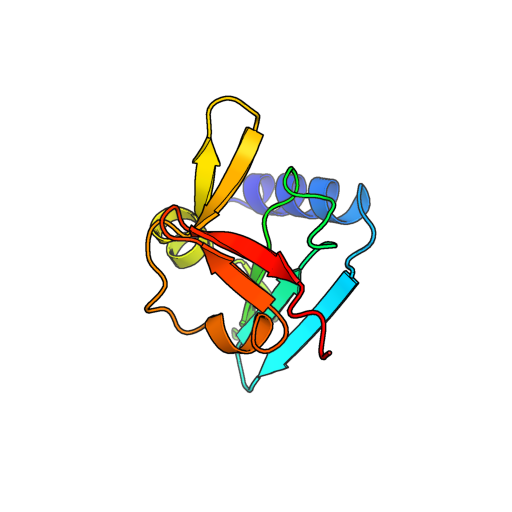 94 PHE A C 1
ATOM 796 O O . PHE A 1 94 ? 7.591 -5.799 -8.543 1.00 96.69 94 PHE A O 1
ATOM 803 N N . PRO A 1 95 ? 7.148 -3.863 -7.457 1.00 95.88 95 PRO A N 1
ATOM 804 C CA . PRO A 1 95 ? 6.007 -3.482 -8.282 1.00 95.88 95 PRO A CA 1
ATOM 805 C C . PRO A 1 95 ? 6.442 -2.950 -9.654 1.00 95.88 95 PRO A C 1
ATOM 807 O O . PRO A 1 95 ? 7.395 -2.173 -9.779 1.00 95.88 95 PRO A O 1
ATOM 810 N N . HIS A 1 96 ? 5.693 -3.302 -10.693 1.00 94.62 96 HIS A N 1
ATOM 811 C CA . HIS A 1 96 ? 5.848 -2.802 -12.059 1.00 94.62 96 HIS A CA 1
ATOM 812 C C . HIS A 1 96 ? 4.468 -2.518 -12.663 1.00 94.62 96 HIS A C 1
ATOM 814 O O . HIS A 1 96 ? 3.503 -3.232 -12.387 1.00 94.62 96 HIS A O 1
ATOM 820 N N . SER A 1 97 ? 4.352 -1.480 -13.496 1.00 90.50 97 SER A N 1
ATOM 821 C CA . SER A 1 97 ? 3.093 -1.203 -14.197 1.00 90.50 97 SER A CA 1
ATOM 822 C C . SER A 1 97 ? 2.796 -2.319 -15.192 1.00 90.50 97 SER A C 1
ATOM 824 O O . SER A 1 97 ? 3.665 -2.646 -16.008 1.00 90.50 97 SER A O 1
ATOM 826 N N . ARG A 1 98 ? 1.561 -2.837 -15.213 1.00 83.62 98 ARG A N 1
ATOM 827 C CA . ARG A 1 98 ? 1.071 -3.534 -16.406 1.00 83.62 98 ARG A CA 1
ATOM 828 C C . ARG A 1 98 ? 0.873 -2.484 -17.487 1.00 83.62 98 ARG A C 1
ATOM 830 O O . ARG A 1 98 ? -0.110 -1.753 -17.491 1.00 83.62 98 ARG A O 1
ATOM 837 N N . VAL A 1 99 ? 1.842 -2.368 -18.386 1.00 68.81 99 VAL A N 1
ATOM 838 C CA . VAL A 1 99 ? 1.600 -1.679 -19.650 1.00 68.81 99 VAL A CA 1
ATOM 839 C C . VAL A 1 99 ? 0.695 -2.618 -20.438 1.00 68.81 99 VAL A C 1
ATOM 841 O O . VAL A 1 99 ? 1.159 -3.669 -20.879 1.00 68.81 99 VAL A O 1
ATOM 844 N N . ASN A 1 100 ? -0.594 -2.291 -20.549 1.00 53.31 100 ASN A N 1
ATOM 845 C CA . ASN A 1 100 ? -1.440 -2.918 -21.561 1.00 53.31 100 ASN A CA 1
ATOM 846 C C . ASN A 1 100 ? -0.800 -2.577 -22.913 1.00 53.31 100 ASN A C 1
ATOM 848 O O . ASN A 1 100 ? -0.768 -1.407 -23.296 1.00 53.31 100 ASN A O 1
ATOM 852 N N . ARG A 1 101 ? -0.187 -3.573 -23.556 1.00 40.16 101 ARG A N 1
ATOM 853 C CA . ARG A 1 101 ? 0.126 -3.519 -24.984 1.00 40.16 101 ARG A CA 1
ATOM 854 C C . ARG A 1 101 ? -1.132 -3.835 -25.769 1.00 40.16 101 ARG A C 1
ATOM 856 O O . ARG A 1 101 ? -1.879 -4.722 -25.300 1.00 40.16 101 ARG A O 1
#

Radius of gyration: 13.47 Å; chains: 1; bounding box: 35×28×46 Å

pLDDT: mean 87.74, std 13.64, range [40.16, 98.0]

Sequence (101 aa):
VVTDAQQDNELRDIEKGVPEKIIIEGERAVIRYSVKERTRAPFFLQKGAAGWMFDFKTMAEVIRMNHRNKWHFCQRDHHYMFGFNDWYFDKNGFPHSRVNR